Protein AF-G0EDY1-F1 (afdb_monomer_lite)

Foldseek 3Di:
DPPLLVVLLVVLVVLLVVLVVVLVVLVVVLVVLVVVCVVPNDVVSVLVNVLSVVQNVLSVLSNVLSVQLVVCVVPDDLVCSLVSLVVSLVSLVVSLCCCPPNPHPHDPVSNVSSVVSNVSSCVSNPPPPPPPPD

Structure (mmCIF, N/CA/C/O backbone):
data_AF-G0EDY1-F1
#
_entry.id   AF-G0EDY1-F1
#
loop_
_atom_site.group_PDB
_atom_site.id
_atom_site.type_symbol
_atom_site.label_atom_id
_atom_site.label_alt_id
_atom_site.label_comp_id
_atom_site.label_asym_id
_atom_site.label_entity_id
_atom_site.label_seq_id
_atom_site.pdbx_PDB_ins_code
_atom_site.Cartn_x
_atom_site.Cartn_y
_atom_site.Cartn_z
_atom_site.occupancy
_atom_site.B_iso_or_equiv
_atom_site.auth_seq_id
_atom_site.auth_comp_id
_atom_site.auth_asym_id
_atom_site.auth_atom_id
_atom_site.pdbx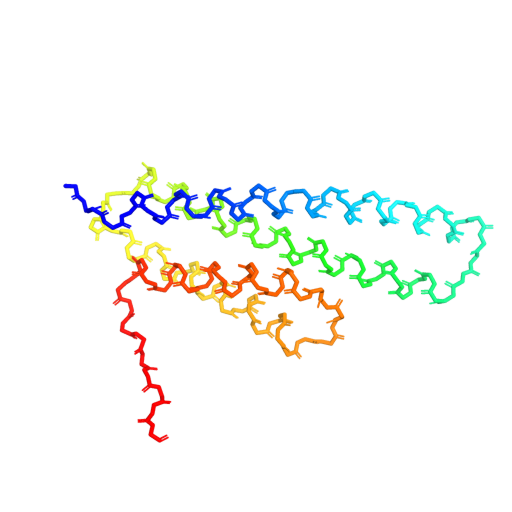_PDB_model_num
ATOM 1 N N . MET A 1 1 ? -11.525 1.874 28.646 1.00 41.81 1 MET A N 1
ATOM 2 C CA . MET A 1 1 ? -10.538 1.713 27.551 1.00 41.81 1 MET A CA 1
ATOM 3 C C . MET A 1 1 ? -10.882 0.455 26.777 1.00 41.81 1 MET A C 1
ATOM 5 O O . MET A 1 1 ? -10.908 -0.612 27.376 1.00 41.81 1 MET A O 1
ATOM 9 N N . ASN A 1 2 ? -11.193 0.573 25.486 1.00 46.31 2 ASN A N 1
ATOM 10 C CA . ASN A 1 2 ? -11.544 -0.575 24.652 1.00 46.31 2 ASN A CA 1
ATOM 11 C C . ASN A 1 2 ? -10.256 -1.358 24.308 1.00 46.31 2 ASN A C 1
ATOM 13 O O . ASN A 1 2 ? -9.414 -0.880 23.547 1.00 46.31 2 ASN A O 1
ATOM 17 N N . LEU A 1 3 ? -10.057 -2.525 24.932 1.00 50.12 3 LEU A N 1
ATOM 18 C CA . LEU A 1 3 ? -8.807 -3.312 24.909 1.00 50.12 3 LEU A CA 1
ATOM 19 C C . LEU A 1 3 ? -8.398 -3.812 23.504 1.00 50.12 3 LEU A C 1
ATOM 21 O O . LEU A 1 3 ? -7.262 -4.239 23.307 1.00 50.12 3 LEU A O 1
ATOM 25 N N . ALA A 1 4 ? -9.288 -3.723 22.512 1.00 60.06 4 ALA A N 1
ATOM 26 C CA . ALA A 1 4 ? -9.059 -4.187 21.143 1.00 60.06 4 ALA A CA 1
ATOM 27 C C . ALA A 1 4 ? -8.290 -3.196 20.237 1.00 60.06 4 ALA A C 1
ATOM 29 O O . ALA A 1 4 ? -7.783 -3.594 19.188 1.00 60.06 4 ALA A O 1
ATOM 30 N N . VAL A 1 5 ? -8.160 -1.921 20.628 1.00 64.31 5 VAL A N 1
ATOM 31 C CA . VAL A 1 5 ? -7.614 -0.860 19.753 1.00 64.31 5 VAL A CA 1
ATOM 32 C C . VAL A 1 5 ? -6.076 -0.806 19.757 1.00 64.31 5 VAL A C 1
ATOM 34 O O . VAL A 1 5 ? -5.457 -0.571 18.721 1.00 64.31 5 VAL A O 1
ATOM 37 N N . TYR A 1 6 ? -5.428 -1.105 20.886 1.00 66.38 6 TYR A N 1
ATOM 38 C CA . TYR A 1 6 ? -3.958 -1.137 20.976 1.00 66.38 6 TYR A CA 1
ATOM 39 C C . TYR A 1 6 ? -3.309 -2.219 20.088 1.00 66.38 6 TYR A C 1
ATOM 41 O O . TYR A 1 6 ? -2.367 -1.905 19.352 1.00 66.38 6 TYR A O 1
ATOM 49 N N . PRO A 1 7 ? -3.813 -3.471 20.071 1.00 80.62 7 PRO A N 1
ATOM 50 C CA . PRO A 1 7 ? -3.301 -4.502 19.169 1.00 80.62 7 PRO A CA 1
ATOM 51 C C . PRO A 1 7 ? -3.467 -4.157 17.683 1.00 80.62 7 PRO A C 1
ATOM 53 O O . PRO A 1 7 ? -2.668 -4.607 16.862 1.00 80.62 7 PRO A O 1
ATOM 56 N N . LEU A 1 8 ? -4.494 -3.377 17.325 1.00 84.69 8 LEU A N 1
ATOM 57 C CA . LEU A 1 8 ? -4.725 -2.922 15.955 1.00 84.69 8 LEU A CA 1
ATOM 58 C C . LEU A 1 8 ? -3.625 -1.958 15.504 1.00 84.69 8 LEU A C 1
ATOM 60 O O . LEU A 1 8 ? -2.998 -2.196 14.473 1.00 84.69 8 LEU A O 1
ATOM 64 N N . ILE A 1 9 ? -3.367 -0.904 16.284 1.00 87.50 9 ILE A N 1
ATOM 65 C CA . ILE A 1 9 ? -2.373 0.117 15.928 1.00 87.50 9 ILE A CA 1
ATOM 66 C C . ILE A 1 9 ? -0.978 -0.485 15.807 1.00 87.50 9 ILE A C 1
ATOM 68 O O . ILE A 1 9 ? -0.315 -0.262 14.800 1.00 87.50 9 ILE A O 1
ATOM 72 N N . SER A 1 10 ? -0.570 -1.330 16.755 1.00 89.50 10 SER A N 1
ATOM 73 C CA . SER A 1 10 ? 0.744 -1.983 16.698 1.00 89.50 10 SER A CA 1
ATOM 74 C C . SER A 1 10 ? 0.931 -2.824 15.423 1.00 89.50 10 SER A C 1
ATOM 76 O O . SER A 1 10 ? 1.993 -2.792 14.795 1.00 89.50 10 SER A O 1
ATOM 78 N N . LYS A 1 11 ? -0.117 -3.533 14.976 1.00 92.75 11 LYS A N 1
ATOM 79 C CA . LYS A 1 11 ? -0.084 -4.291 13.714 1.00 92.75 11 LYS A CA 1
ATOM 80 C C . LYS A 1 11 ? -0.029 -3.376 12.494 1.00 92.75 11 LYS A C 1
ATOM 82 O O . LYS A 1 11 ? 0.745 -3.647 11.579 1.00 92.75 11 LYS A O 1
ATOM 87 N N . LEU A 1 12 ? -0.815 -2.299 12.482 1.00 93.69 12 LEU A N 1
ATOM 88 C CA . LEU A 1 12 ? -0.795 -1.318 11.397 1.00 93.69 12 LEU A CA 1
ATOM 89 C C . LEU A 1 12 ? 0.565 -0.614 11.291 1.00 93.69 12 LEU A C 1
ATOM 91 O O . LEU A 1 12 ? 1.037 -0.405 10.181 1.00 93.69 12 LEU A O 1
ATOM 95 N N . GLU A 1 13 ? 1.237 -0.330 12.406 1.00 94.31 13 GLU A N 1
ATOM 96 C CA . GLU A 1 13 ? 2.602 0.216 12.419 1.00 94.31 13 GLU A CA 1
ATOM 97 C C . GLU A 1 13 ? 3.642 -0.765 11.875 1.00 94.31 13 GLU A C 1
ATOM 99 O O . GLU A 1 13 ? 4.578 -0.361 11.184 1.00 94.31 13 GLU A O 1
ATOM 104 N N . GLY A 1 14 ? 3.493 -2.059 12.173 1.00 95.94 14 GLY A N 1
ATOM 105 C CA . GLY A 1 14 ? 4.321 -3.103 11.567 1.00 95.94 14 GLY A CA 1
ATOM 106 C C . GLY A 1 14 ? 4.206 -3.088 10.044 1.00 95.94 14 GLY A C 1
ATOM 107 O O . GLY A 1 14 ? 5.215 -2.978 9.349 1.00 95.94 14 GLY A O 1
ATOM 108 N N . ILE A 1 15 ? 2.968 -3.097 9.547 1.00 96.94 15 ILE A N 1
ATOM 109 C CA . ILE A 1 15 ? 2.663 -3.032 8.115 1.00 96.94 15 ILE A CA 1
ATOM 110 C C . ILE A 1 15 ? 3.170 -1.719 7.497 1.00 96.94 15 ILE A C 1
ATOM 112 O O . ILE A 1 15 ? 3.741 -1.742 6.410 1.00 96.94 15 ILE A O 1
ATOM 116 N N . GLU A 1 16 ? 2.993 -0.583 8.178 1.00 97.69 16 GLU A N 1
ATOM 117 C CA . GLU A 1 16 ? 3.454 0.734 7.720 1.00 97.69 16 GLU A CA 1
ATOM 118 C C . GLU A 1 16 ? 4.958 0.718 7.443 1.00 97.69 16 GLU A C 1
ATOM 120 O O . GLU A 1 16 ? 5.380 1.053 6.338 1.00 97.69 16 GLU A O 1
ATOM 125 N N . ARG A 1 17 ? 5.764 0.231 8.396 1.00 97.94 17 ARG A N 1
ATOM 126 C CA . ARG A 1 17 ? 7.225 0.148 8.243 1.00 97.94 17 ARG A CA 1
ATOM 127 C C . ARG A 1 17 ? 7.647 -0.739 7.074 1.00 97.94 17 ARG A C 1
ATOM 129 O O . ARG A 1 17 ? 8.618 -0.430 6.382 1.00 97.94 17 ARG A O 1
ATOM 136 N N . GLU A 1 18 ? 6.963 -1.860 6.860 1.00 98.00 18 GLU A N 1
ATOM 137 C CA . GLU A 1 18 ?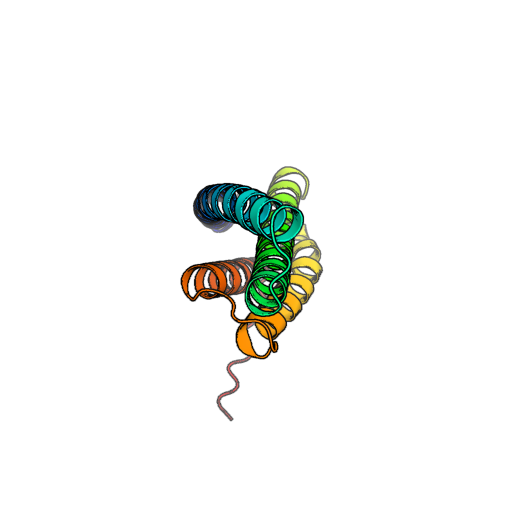 7.261 -2.760 5.741 1.00 98.00 18 GLU A CA 1
ATOM 138 C C . GLU A 1 18 ? 6.883 -2.139 4.393 1.00 98.00 18 GLU A C 1
ATOM 140 O O . GLU A 1 18 ? 7.674 -2.174 3.446 1.00 98.00 18 GLU A O 1
ATOM 145 N N . LEU A 1 19 ? 5.718 -1.495 4.317 1.00 98.12 19 LEU A N 1
ATOM 146 C CA . LEU A 1 19 ? 5.275 -0.780 3.125 1.00 98.12 19 LEU A CA 1
ATOM 147 C C . LEU A 1 19 ? 6.165 0.424 2.804 1.00 98.12 19 LEU A C 1
ATOM 149 O O . LEU A 1 19 ? 6.452 0.649 1.632 1.00 98.12 19 LEU A O 1
ATOM 153 N N . GLU A 1 20 ? 6.661 1.159 3.798 1.00 98.38 20 GLU A N 1
ATOM 154 C CA . GLU A 1 20 ? 7.616 2.253 3.587 1.00 98.38 20 GLU A CA 1
ATOM 155 C C . GLU A 1 20 ? 8.935 1.747 2.995 1.00 98.38 20 GLU A C 1
ATOM 157 O O . GLU A 1 20 ? 9.431 2.315 2.019 1.00 98.38 20 GLU A O 1
ATOM 162 N N . LYS A 1 21 ? 9.472 0.629 3.503 1.00 98.19 21 LYS A N 1
ATOM 163 C CA . LYS A 1 21 ? 10.664 -0.014 2.922 1.00 98.19 21 LYS A CA 1
ATOM 164 C C . LYS A 1 21 ? 10.432 -0.424 1.469 1.00 98.19 21 LYS A C 1
ATOM 166 O O . LYS A 1 21 ? 11.275 -0.160 0.609 1.00 98.19 21 LYS A O 1
ATOM 171 N N . LEU A 1 22 ? 9.285 -1.041 1.179 1.00 97.94 22 LEU A N 1
ATOM 172 C CA . LEU A 1 22 ? 8.912 -1.421 -0.184 1.00 97.94 22 LEU A CA 1
ATOM 173 C C . LEU A 1 22 ? 8.755 -0.190 -1.082 1.00 97.94 22 LEU A C 1
ATOM 175 O O . LEU A 1 22 ? 9.258 -0.192 -2.203 1.00 97.94 22 LEU A O 1
ATOM 179 N N . TYR A 1 23 ? 8.125 0.876 -0.590 1.00 98.19 23 TYR A N 1
ATOM 180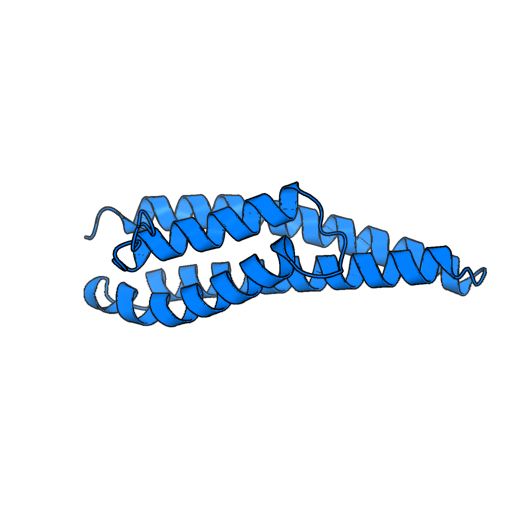 C CA . TYR A 1 23 ? 7.957 2.125 -1.326 1.00 98.19 23 TYR A CA 1
ATOM 181 C C . TYR A 1 23 ? 9.306 2.710 -1.754 1.00 98.19 23 TYR A C 1
ATOM 183 O O . TYR A 1 23 ? 9.504 2.998 -2.933 1.00 98.19 23 TYR A O 1
ATOM 191 N N . GLN A 1 24 ? 10.264 2.809 -0.827 1.00 98.25 24 GLN A N 1
ATOM 192 C CA . GLN A 1 24 ? 11.609 3.319 -1.118 1.00 98.25 24 GLN A CA 1
ATOM 193 C C . GLN A 1 24 ? 12.370 2.437 -2.118 1.00 98.25 24 GLN A C 1
ATOM 195 O O . GLN A 1 24 ? 13.060 2.946 -3.009 1.00 98.25 24 GLN A O 1
ATOM 200 N N . ASN A 1 25 ? 12.207 1.114 -2.020 1.00 97.94 25 ASN A N 1
ATOM 201 C CA . ASN A 1 25 ? 12.792 0.173 -2.972 1.00 97.94 25 ASN A CA 1
ATOM 202 C C . ASN A 1 25 ? 12.228 0.384 -4.390 1.00 97.94 25 ASN A C 1
ATOM 204 O O . ASN A 1 25 ? 12.992 0.568 -5.339 1.00 97.94 25 ASN A O 1
ATOM 208 N N . TYR A 1 26 ? 10.899 0.437 -4.530 1.00 97.75 26 TYR A N 1
ATOM 209 C CA . TYR A 1 26 ? 10.247 0.652 -5.823 1.00 97.75 26 TYR A CA 1
ATOM 210 C C . TYR A 1 26 ? 10.502 2.053 -6.388 1.00 97.75 26 TYR A C 1
ATOM 212 O O . TYR A 1 26 ? 10.659 2.180 -7.599 1.00 97.75 26 TYR A O 1
ATOM 220 N N . GLN A 1 27 ? 10.625 3.088 -5.550 1.00 98.12 27 GLN A N 1
ATOM 221 C CA . GLN A 1 27 ? 11.015 4.426 -6.004 1.00 98.12 27 GLN A CA 1
ATOM 222 C C . GLN A 1 27 ? 12.432 4.431 -6.578 1.00 98.12 27 GLN A C 1
ATOM 224 O O . GLN A 1 27 ? 12.661 4.987 -7.651 1.00 98.12 27 GLN A O 1
ATOM 229 N N . SER A 1 28 ? 13.381 3.791 -5.892 1.00 98.12 28 SER A N 1
ATOM 230 C CA . SER A 1 28 ? 14.759 3.658 -6.382 1.00 98.12 28 SER A CA 1
ATOM 231 C C . SER A 1 28 ? 14.811 2.884 -7.700 1.00 98.12 28 SER A C 1
ATOM 233 O O . SER A 1 28 ? 15.493 3.289 -8.642 1.00 98.12 28 SER A O 1
ATOM 235 N N . ARG A 1 29 ? 14.033 1.799 -7.804 1.00 97.50 29 ARG A N 1
ATOM 236 C CA . ARG A 1 29 ? 13.938 0.998 -9.026 1.00 97.50 29 ARG A CA 1
ATOM 237 C C . ARG A 1 29 ? 13.314 1.779 -10.183 1.00 97.50 29 ARG A C 1
ATOM 239 O O . ARG A 1 29 ? 13.832 1.687 -11.291 1.00 97.50 29 ARG A O 1
ATOM 246 N N . LEU A 1 30 ? 12.262 2.564 -9.935 1.00 97.81 30 LEU A N 1
ATOM 247 C CA . LEU A 1 30 ? 11.639 3.407 -10.959 1.00 97.81 30 LEU A CA 1
ATOM 248 C C . LEU A 1 30 ? 12.652 4.388 -11.548 1.00 97.81 30 LEU A C 1
ATOM 250 O O . LEU A 1 30 ? 12.838 4.400 -12.758 1.00 97.81 30 LEU A O 1
ATOM 254 N N . LYS A 1 31 ? 13.382 5.115 -10.690 1.00 97.50 31 LYS A N 1
ATOM 255 C CA . LYS A 1 31 ? 14.429 6.058 -11.120 1.00 97.50 31 LYS A CA 1
ATOM 256 C C . LYS A 1 31 ? 15.482 5.387 -12.003 1.00 97.50 31 LYS A C 1
ATOM 258 O O . LYS A 1 31 ? 15.900 5.955 -13.007 1.00 97.50 31 LYS A O 1
ATOM 263 N N . MET A 1 32 ? 15.898 4.168 -11.653 1.00 97.38 32 MET A N 1
ATOM 264 C CA . MET A 1 32 ? 16.854 3.404 -12.458 1.00 97.38 32 MET A CA 1
ATOM 265 C C . MET A 1 32 ? 16.279 3.028 -13.833 1.00 97.38 32 MET A C 1
ATOM 267 O O . MET A 1 32 ? 16.982 3.136 -14.836 1.00 97.38 32 MET A O 1
ATOM 271 N N . VAL A 1 33 ? 15.023 2.577 -13.895 1.00 96.88 33 VAL A N 1
ATOM 272 C CA . VAL A 1 33 ? 14.364 2.213 -15.162 1.00 96.88 33 VAL A CA 1
ATOM 273 C C . VAL A 1 33 ? 14.149 3.450 -16.039 1.00 96.88 33 VAL A C 1
ATOM 275 O O . VAL A 1 33 ? 14.449 3.408 -17.228 1.00 96.88 33 VAL A O 1
ATOM 278 N N . GLU A 1 34 ? 13.711 4.566 -15.457 1.00 96.00 34 GLU A N 1
ATOM 279 C CA . GLU A 1 34 ? 13.537 5.848 -16.153 1.00 96.00 34 GLU A CA 1
ATOM 280 C C . GLU A 1 34 ? 14.862 6.415 -16.677 1.00 96.00 34 GLU A C 1
ATOM 282 O O . GLU A 1 34 ? 14.901 6.951 -17.784 1.00 96.00 34 GLU A O 1
ATOM 287 N N . SER A 1 35 ? 15.961 6.263 -15.927 1.00 96.94 35 SER A N 1
ATOM 288 C CA . SER A 1 35 ? 17.303 6.615 -16.412 1.00 96.94 35 SER A CA 1
ATOM 289 C C . SER A 1 35 ? 17.667 5.795 -17.648 1.00 96.94 35 SER A C 1
ATOM 291 O O . SER A 1 35 ? 18.016 6.362 -18.676 1.00 96.94 35 SER A O 1
ATOM 293 N N . LYS A 1 36 ? 17.499 4.466 -17.592 1.00 96.44 36 LYS A N 1
ATOM 294 C CA . LYS A 1 36 ? 17.796 3.580 -18.729 1.00 96.44 36 LYS A CA 1
ATOM 295 C C . LYS A 1 36 ? 16.942 3.898 -19.958 1.00 96.44 36 LYS A C 1
ATOM 297 O O . LYS A 1 36 ? 17.456 3.855 -21.067 1.00 96.44 36 LYS A O 1
ATOM 302 N N . LEU A 1 37 ? 15.664 4.228 -19.763 1.00 96.19 37 LEU A N 1
ATOM 303 C CA . LEU A 1 37 ? 14.759 4.647 -20.840 1.00 96.19 37 LEU A CA 1
ATOM 304 C C . LEU A 1 37 ? 15.199 5.947 -21.514 1.00 96.19 37 LEU A C 1
ATOM 306 O O . LEU A 1 37 ? 15.036 6.084 -22.723 1.00 96.19 37 LEU A O 1
ATOM 310 N N . ARG A 1 38 ? 15.733 6.893 -20.734 1.00 94.75 38 ARG A N 1
ATOM 311 C CA . ARG A 1 38 ? 16.267 8.158 -21.247 1.00 94.75 38 ARG A CA 1
ATOM 312 C C . ARG A 1 38 ? 17.513 7.935 -22.097 1.00 94.75 38 ARG A C 1
ATOM 314 O O . ARG A 1 38 ? 17.653 8.583 -23.129 1.00 94.75 38 ARG A O 1
ATOM 321 N N . ASP A 1 39 ? 18.381 7.026 -21.664 1.00 94.38 39 ASP A N 1
ATOM 322 C CA . ASP A 1 39 ? 19.630 6.713 -22.360 1.00 94.38 39 ASP A CA 1
ATOM 323 C C . ASP A 1 39 ? 19.380 5.877 -23.625 1.00 94.38 39 ASP A C 1
ATOM 325 O O . ASP A 1 39 ? 20.063 6.048 -24.634 1.00 94.38 39 ASP A O 1
ATOM 329 N N . ASN A 1 40 ? 18.398 4.969 -23.585 1.00 93.50 40 ASN A N 1
ATOM 330 C CA . ASN A 1 40 ? 18.021 4.128 -24.715 1.00 93.50 40 ASN A CA 1
ATOM 331 C C . ASN A 1 40 ? 16.558 3.667 -24.608 1.00 93.50 40 ASN A C 1
ATOM 333 O O . ASN A 1 40 ? 16.213 2.830 -23.763 1.00 93.50 40 ASN A O 1
ATOM 337 N N . TYR A 1 41 ? 15.697 4.178 -25.492 1.00 94.44 41 TYR A N 1
ATOM 338 C CA . TYR A 1 41 ? 14.279 3.827 -25.486 1.00 94.44 41 TYR A CA 1
ATOM 339 C C . TYR A 1 41 ? 14.071 2.321 -25.690 1.00 94.44 41 TYR A C 1
ATOM 341 O O . TYR A 1 41 ? 14.596 1.710 -26.622 1.00 94.44 41 TYR A O 1
ATOM 349 N N . ASN A 1 42 ? 13.254 1.722 -24.821 1.00 95.50 42 ASN A N 1
ATOM 350 C CA . ASN A 1 42 ? 12.911 0.309 -24.880 1.00 95.50 42 ASN A CA 1
ATOM 351 C C . ASN A 1 42 ? 11.465 0.090 -24.391 1.00 95.50 42 ASN A C 1
ATOM 353 O O . ASN A 1 42 ? 11.175 0.349 -23.218 1.00 95.50 42 ASN A O 1
ATOM 357 N N . PRO A 1 43 ? 10.563 -0.461 -25.226 1.00 94.81 43 PRO A N 1
ATOM 358 C CA . PRO A 1 43 ? 9.154 -0.641 -24.866 1.00 94.81 43 PRO A CA 1
ATOM 359 C C . PRO A 1 43 ? 8.936 -1.625 -23.703 1.00 94.81 43 PRO A C 1
ATOM 361 O O . PRO A 1 43 ? 7.913 -1.570 -23.021 1.00 94.81 43 PRO A O 1
ATOM 364 N N . MET A 1 44 ? 9.879 -2.535 -23.432 1.00 94.69 44 MET A N 1
ATOM 365 C CA . MET A 1 44 ? 9.812 -3.402 -22.250 1.00 94.69 44 MET A CA 1
ATOM 366 C C . MET A 1 44 ? 10.113 -2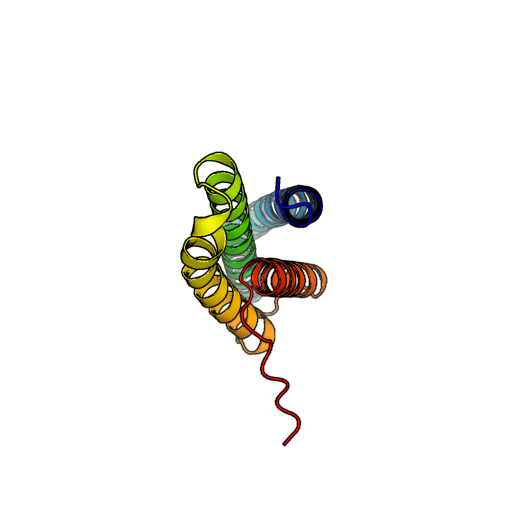.635 -20.961 1.00 94.69 44 MET A C 1
ATOM 368 O O . MET A 1 44 ? 9.427 -2.848 -19.962 1.00 94.69 44 MET A O 1
ATOM 372 N N . LEU A 1 45 ? 11.090 -1.724 -20.989 1.00 95.19 45 LEU A N 1
ATOM 373 C CA . LEU A 1 45 ? 11.402 -0.867 -19.843 1.00 95.19 45 LEU A CA 1
ATOM 374 C C . LEU A 1 45 ? 10.267 0.129 -19.572 1.00 95.19 45 LEU A C 1
ATOM 376 O O . LEU A 1 45 ? 9.961 0.400 -18.416 1.00 95.19 45 LEU A O 1
ATOM 380 N N . GLU A 1 46 ? 9.585 0.613 -20.613 1.00 95.94 46 GLU A N 1
ATOM 381 C CA . GLU A 1 46 ? 8.404 1.474 -20.473 1.00 95.94 46 GLU A CA 1
ATOM 382 C C . GLU A 1 46 ? 7.262 0.743 -19.749 1.00 95.94 46 GLU A C 1
ATOM 384 O O . GLU A 1 46 ? 6.679 1.258 -18.790 1.00 95.94 46 GLU A O 1
ATOM 389 N N . ARG A 1 47 ? 6.994 -0.514 -20.134 1.00 94.75 47 ARG A N 1
ATOM 390 C CA . ARG A 1 47 ? 6.030 -1.376 -19.430 1.00 94.75 47 ARG A CA 1
ATOM 391 C C . ARG A 1 47 ? 6.447 -1.648 -17.986 1.00 94.75 47 ARG A C 1
ATOM 393 O O . ARG A 1 47 ? 5.591 -1.666 -17.101 1.00 94.75 47 ARG A O 1
ATOM 400 N N . GLU A 1 48 ? 7.738 -1.858 -17.730 1.00 94.31 48 GLU A N 1
ATOM 401 C CA . GLU A 1 48 ? 8.251 -2.039 -16.369 1.00 94.31 48 GLU A CA 1
ATOM 402 C C . GLU A 1 48 ? 8.046 -0.777 -15.519 1.00 94.31 48 GLU A C 1
ATOM 404 O O . GLU A 1 48 ? 7.512 -0.882 -14.413 1.00 94.31 48 GLU A O 1
ATOM 409 N N . ALA A 1 49 ? 8.387 0.405 -16.038 1.00 96.00 49 ALA A N 1
ATOM 410 C CA . ALA A 1 49 ? 8.174 1.683 -15.362 1.00 96.00 49 ALA A CA 1
ATOM 411 C C . ALA A 1 49 ? 6.688 1.909 -15.040 1.00 96.00 49 ALA A C 1
ATOM 413 O O . ALA A 1 49 ? 6.342 2.249 -13.908 1.00 96.00 49 ALA A O 1
ATOM 414 N N . SER A 1 50 ? 5.797 1.624 -15.995 1.00 95.44 50 SER A N 1
ATOM 415 C CA . SER A 1 50 ? 4.344 1.693 -15.797 1.00 95.44 50 SER A CA 1
ATOM 416 C C . SER A 1 50 ? 3.858 0.748 -14.684 1.00 95.44 50 SER A C 1
ATOM 418 O O . SER A 1 50 ? 3.095 1.149 -13.795 1.00 95.44 50 SER A O 1
ATOM 420 N N . ASN A 1 51 ? 4.355 -0.495 -14.655 1.00 95.12 51 ASN A N 1
ATOM 421 C CA . ASN A 1 51 ? 4.011 -1.447 -13.599 1.00 95.12 51 ASN A CA 1
ATOM 422 C C . ASN A 1 51 ? 4.545 -0.998 -12.227 1.00 95.12 51 ASN A C 1
ATOM 424 O O . ASN A 1 51 ? 3.819 -1.067 -11.236 1.00 95.12 51 ASN A O 1
ATOM 428 N N . ILE A 1 52 ? 5.782 -0.492 -12.159 1.00 96.38 52 ILE A N 1
ATOM 429 C CA . ILE A 1 52 ? 6.369 0.044 -10.921 1.00 96.38 52 ILE A CA 1
ATOM 430 C C . ILE A 1 52 ? 5.583 1.264 -10.423 1.00 96.38 52 ILE A C 1
ATOM 432 O O . ILE A 1 52 ? 5.279 1.344 -9.235 1.00 96.38 52 ILE A O 1
ATOM 436 N N . SER A 1 53 ? 5.199 2.181 -11.312 1.00 96.44 53 SER A N 1
ATOM 437 C CA . SER A 1 53 ? 4.365 3.340 -10.971 1.00 96.44 53 SER A CA 1
ATOM 438 C C . SER A 1 53 ? 3.012 2.912 -10.385 1.00 96.44 53 SER A C 1
ATOM 440 O O . SER A 1 53 ? 2.554 3.439 -9.364 1.00 96.44 53 SER A O 1
ATOM 442 N N . THR A 1 54 ? 2.412 1.858 -10.946 1.00 95.81 54 THR A N 1
ATOM 443 C CA . THR A 1 54 ? 1.176 1.281 -10.403 1.00 95.81 54 THR A CA 1
ATOM 444 C C . THR A 1 54 ? 1.391 0.679 -9.012 1.00 95.81 54 THR A C 1
ATOM 446 O O . THR A 1 54 ? 0.577 0.898 -8.113 1.00 95.81 54 THR A O 1
ATOM 449 N N . ILE A 1 55 ? 2.502 -0.033 -8.801 1.00 96.69 55 ILE A N 1
ATOM 450 C CA . ILE A 1 55 ? 2.883 -0.574 -7.490 1.00 96.69 55 ILE A CA 1
ATOM 451 C C . ILE A 1 55 ? 3.056 0.550 -6.458 1.00 96.69 55 ILE A C 1
ATOM 453 O O . ILE A 1 55 ? 2.500 0.465 -5.364 1.00 96.69 55 ILE A O 1
ATOM 457 N N . LEU A 1 56 ? 3.776 1.619 -6.804 1.00 97.88 56 LEU A N 1
ATOM 458 C CA . LEU A 1 56 ? 3.973 2.777 -5.928 1.00 97.88 56 LEU A CA 1
ATOM 459 C C . LEU A 1 56 ? 2.649 3.444 -5.559 1.00 97.88 56 LEU A C 1
ATOM 461 O O . LEU A 1 56 ? 2.440 3.783 -4.395 1.00 97.88 56 LEU A O 1
ATOM 465 N N . THR A 1 57 ? 1.733 3.562 -6.521 1.00 97.25 57 THR A N 1
ATOM 466 C CA . THR A 1 57 ? 0.376 4.067 -6.277 1.00 97.25 57 THR A CA 1
ATOM 467 C C . THR A 1 57 ? -0.358 3.206 -5.248 1.00 97.25 57 THR A C 1
ATOM 469 O O . THR A 1 57 ? -0.928 3.739 -4.299 1.00 97.25 57 THR A O 1
ATOM 472 N N . VAL A 1 58 ? -0.310 1.877 -5.390 1.00 97.19 58 VAL A N 1
ATOM 473 C CA . VAL A 1 58 ? -0.939 0.941 -4.441 1.00 97.19 58 VAL A CA 1
ATOM 474 C C . VAL A 1 58 ? -0.342 1.083 -3.040 1.00 97.19 58 VAL A C 1
ATOM 476 O O . VAL A 1 58 ? -1.091 1.188 -2.069 1.00 97.19 58 VAL A O 1
ATOM 479 N N . ILE A 1 59 ? 0.989 1.123 -2.922 1.00 97.88 59 ILE A N 1
ATOM 480 C CA . ILE A 1 59 ? 1.659 1.277 -1.624 1.00 97.88 59 ILE A CA 1
ATOM 481 C C . ILE A 1 59 ? 1.293 2.624 -0.984 1.00 97.88 59 ILE A C 1
ATOM 483 O O . ILE A 1 59 ? 0.973 2.673 0.200 1.00 97.88 59 ILE A O 1
ATOM 487 N N . SER A 1 60 ? 1.287 3.711 -1.760 1.00 98.25 60 SER A N 1
ATOM 488 C CA . SER A 1 60 ? 0.916 5.046 -1.277 1.00 98.25 60 SER A CA 1
ATOM 489 C C . SER A 1 60 ? -0.522 5.087 -0.747 1.00 98.25 60 SER A C 1
ATOM 491 O O . SER A 1 60 ? -0.771 5.609 0.342 1.00 98.25 60 SER A O 1
ATOM 493 N N . GLN A 1 61 ? -1.463 4.461 -1.463 1.00 97.94 61 GLN A N 1
ATOM 494 C CA . GLN A 1 61 ? -2.853 4.332 -1.021 1.00 97.94 61 GLN A CA 1
ATOM 495 C C . GLN A 1 61 ? -2.959 3.529 0.285 1.00 97.94 61 GLN A C 1
ATOM 497 O O . GLN A 1 61 ? -3.624 3.972 1.221 1.00 97.94 61 GLN A O 1
ATOM 502 N N . ALA A 1 62 ? -2.253 2.399 0.389 1.00 97.69 62 ALA A N 1
ATOM 503 C CA . ALA A 1 62 ? -2.218 1.588 1.606 1.00 97.69 62 ALA A CA 1
ATOM 504 C C . ALA A 1 62 ? -1.655 2.367 2.812 1.00 97.69 62 ALA A C 1
ATOM 506 O O . ALA A 1 62 ? -2.258 2.364 3.885 1.00 97.69 62 ALA A O 1
ATOM 507 N N . LEU A 1 63 ? -0.549 3.097 2.628 1.00 98.25 63 LEU A N 1
ATOM 508 C CA . LEU A 1 63 ? 0.042 3.952 3.664 1.00 98.25 63 LEU A CA 1
ATOM 509 C C . LEU A 1 63 ? -0.913 5.072 4.101 1.00 98.25 63 LEU A C 1
ATOM 511 O O . LEU A 1 63 ? -1.040 5.346 5.292 1.00 98.25 63 LEU A O 1
ATOM 515 N N . SER A 1 64 ? -1.623 5.698 3.159 1.00 97.56 64 SER A N 1
ATOM 516 C CA . SER A 1 64 ? -2.629 6.728 3.461 1.00 97.56 64 SER A CA 1
ATOM 517 C C . SER A 1 64 ? -3.776 6.189 4.325 1.00 97.56 64 SER A C 1
ATOM 519 O O . SER A 1 64 ? -4.210 6.852 5.270 1.00 97.56 64 SER A O 1
ATOM 521 N N . ILE A 1 65 ? -4.254 4.974 4.036 1.00 96.25 65 ILE A N 1
ATOM 522 C CA . ILE A 1 65 ? -5.278 4.300 4.847 1.00 96.25 65 ILE A CA 1
ATOM 523 C C . ILE A 1 65 ? -4.758 4.061 6.271 1.00 96.25 65 ILE A C 1
ATOM 525 O O . ILE A 1 65 ? -5.446 4.404 7.231 1.00 96.25 65 ILE A O 1
ATOM 529 N N . ILE A 1 66 ? -3.534 3.540 6.420 1.00 95.75 66 ILE A N 1
ATOM 530 C CA . ILE A 1 66 ? -2.934 3.281 7.739 1.00 95.75 66 ILE A CA 1
ATOM 531 C C . ILE A 1 66 ? -2.804 4.567 8.556 1.00 95.75 66 ILE A C 1
ATOM 533 O O . ILE A 1 66 ? -3.229 4.614 9.710 1.00 95.75 66 ILE A O 1
ATOM 537 N N . ARG A 1 67 ? -2.251 5.628 7.966 1.00 95.56 67 ARG A N 1
ATOM 538 C CA . ARG A 1 67 ? -2.022 6.899 8.667 1.00 95.56 67 ARG A CA 1
ATOM 539 C C . ARG A 1 67 ? -3.326 7.530 9.140 1.00 95.56 67 ARG A C 1
ATOM 541 O O . ARG A 1 67 ? -3.397 7.997 10.275 1.00 95.56 67 ARG A O 1
ATOM 548 N N . ARG A 1 68 ? -4.379 7.474 8.317 1.00 94.25 68 ARG A N 1
ATOM 549 C CA . ARG A 1 68 ? -5.716 7.925 8.726 1.00 94.25 68 ARG A CA 1
ATOM 550 C C . ARG A 1 68 ? -6.316 7.044 9.816 1.00 94.25 68 ARG A C 1
ATOM 552 O O . ARG A 1 68 ? -6.864 7.586 10.765 1.00 94.25 68 ARG A O 1
ATOM 559 N N . ALA A 1 69 ? -6.155 5.722 9.744 1.00 91.38 69 ALA A N 1
ATOM 560 C CA . ALA A 1 69 ? -6.614 4.826 10.806 1.00 91.38 69 ALA A CA 1
ATOM 561 C C . ALA A 1 69 ? -5.948 5.147 12.155 1.00 91.38 69 ALA A C 1
ATOM 563 O O . ALA A 1 69 ? -6.625 5.200 13.179 1.00 91.38 69 ALA A O 1
ATOM 564 N N . LYS A 1 70 ? -4.637 5.421 12.149 1.00 90.69 70 LYS A N 1
ATOM 565 C CA . LYS A 1 70 ? -3.883 5.837 13.342 1.00 90.69 70 LYS A CA 1
ATOM 566 C C . LYS A 1 70 ? -4.368 7.182 13.889 1.00 90.69 70 LYS A C 1
ATOM 568 O O . LYS A 1 70 ? -4.598 7.281 15.089 1.00 90.69 70 LYS A O 1
ATOM 573 N N . SER A 1 71 ? -4.566 8.184 13.026 1.00 90.88 71 SER A N 1
ATOM 574 C CA . SER A 1 71 ? -5.123 9.486 13.435 1.00 90.88 71 SER A CA 1
ATOM 575 C C . SER A 1 71 ? -6.524 9.334 14.023 1.00 90.88 71 SER A C 1
ATOM 577 O O . SER A 1 71 ? -6.785 9.862 15.093 1.00 90.88 71 SER A O 1
ATOM 579 N N . TYR A 1 72 ? -7.402 8.522 13.429 1.00 89.44 72 TYR A N 1
ATOM 580 C CA . TYR A 1 72 ? -8.733 8.292 13.997 1.00 89.44 72 TYR A CA 1
ATOM 581 C C . TYR A 1 72 ? -8.672 7.714 15.405 1.00 89.44 72 TYR A C 1
ATOM 583 O O . TYR A 1 72 ? -9.388 8.197 16.273 1.00 89.44 72 TYR A O 1
ATOM 591 N N . VAL A 1 73 ? -7.787 6.749 15.658 1.00 86.12 73 VAL A N 1
ATOM 592 C CA . VAL A 1 73 ? -7.586 6.205 17.009 1.00 86.12 73 VAL A CA 1
ATOM 593 C C . VAL A 1 73 ? -7.054 7.245 17.996 1.00 86.12 73 VAL A C 1
ATOM 595 O O . VAL A 1 73 ? -7.427 7.197 19.164 1.00 86.12 73 VAL A O 1
ATOM 598 N N . ALA A 1 74 ? -6.201 8.167 17.550 1.00 84.44 74 ALA A N 1
ATOM 599 C CA . ALA A 1 74 ? -5.666 9.226 18.404 1.00 84.44 74 ALA A CA 1
ATOM 600 C C . ALA A 1 74 ? -6.702 10.326 18.705 1.00 84.44 74 ALA A C 1
ATOM 602 O O . ALA A 1 74 ? -6.772 10.809 19.832 1.00 84.44 74 ALA A O 1
ATOM 603 N N . ASP A 1 75 ? -7.511 10.692 17.709 1.00 85.38 75 ASP A N 1
ATOM 604 C CA . ASP A 1 75 ? -8.323 11.913 17.721 1.00 85.38 75 ASP A CA 1
ATOM 605 C C . ASP A 1 75 ? -9.809 11.662 18.030 1.00 85.38 75 ASP A C 1
ATOM 607 O O . ASP A 1 75 ? -10.574 12.605 18.237 1.00 85.38 75 ASP A O 1
ATOM 611 N N . THR A 1 76 ? -10.259 10.403 18.019 1.00 80.69 76 THR A N 1
ATOM 612 C CA . THR A 1 76 ? -11.683 10.050 18.126 1.00 80.69 76 THR A CA 1
ATOM 613 C C . THR A 1 76 ? -11.961 9.231 19.390 1.00 80.69 76 THR A C 1
ATOM 615 O O . THR A 1 76 ? -11.260 8.249 19.644 1.00 80.69 76 THR A O 1
ATOM 618 N N . PRO A 1 77 ? -13.019 9.563 20.158 1.00 81.25 77 PRO A N 1
ATOM 619 C CA . PRO A 1 77 ? -13.475 8.728 21.265 1.00 81.25 77 PRO A CA 1
ATOM 620 C C . PRO A 1 77 ? -13.739 7.279 20.817 1.00 81.25 77 PRO A C 1
ATOM 622 O O . PRO A 1 77 ? -14.282 7.081 19.722 1.00 81.25 77 PRO A O 1
ATOM 625 N N . PRO A 1 78 ? -13.400 6.258 21.631 1.00 76.25 78 PRO A N 1
ATOM 626 C CA . PRO A 1 78 ? -13.544 4.849 21.259 1.00 76.25 78 PRO A CA 1
ATOM 627 C C . PRO A 1 78 ? -14.931 4.465 20.732 1.00 76.25 78 PRO A C 1
ATOM 629 O O . PRO A 1 78 ? -15.047 3.630 19.837 1.00 76.25 78 PRO A O 1
ATOM 632 N N . GLU A 1 79 ? -15.974 5.099 21.257 1.00 78.06 79 GLU A N 1
ATOM 633 C CA . GLU A 1 79 ? -17.377 4.870 20.924 1.00 78.06 79 GLU A CA 1
ATOM 634 C C . GLU A 1 79 ? -17.712 5.288 19.485 1.00 78.06 79 GLU A C 1
ATOM 636 O O . GLU A 1 79 ? -18.654 4.765 18.899 1.00 78.06 79 GLU A O 1
ATOM 641 N N . LEU A 1 80 ? -16.931 6.191 18.885 1.00 80.69 80 LEU A N 1
ATOM 642 C CA . LEU A 1 80 ? -17.156 6.733 17.540 1.00 80.69 80 LEU A CA 1
ATOM 643 C C . LEU A 1 80 ? -16.177 6.180 16.491 1.00 80.69 80 LEU A C 1
ATOM 645 O O . LEU A 1 80 ? -16.320 6.474 15.301 1.00 80.69 80 LEU A O 1
ATOM 649 N N . LEU A 1 81 ? -15.199 5.361 16.898 1.00 79.12 81 LEU A N 1
ATOM 650 C CA . LEU A 1 81 ? -14.187 4.803 15.992 1.00 79.12 81 LEU A CA 1
ATOM 651 C C . LEU A 1 81 ? -14.794 3.941 14.883 1.00 79.12 81 LEU A C 1
ATOM 653 O O . LEU A 1 81 ? -14.364 4.032 13.734 1.00 79.12 81 LEU A O 1
ATOM 657 N N . HIS A 1 82 ? -15.824 3.157 15.201 1.00 78.19 82 HIS A N 1
ATOM 658 C CA . HIS A 1 82 ? -16.503 2.296 14.232 1.00 78.19 82 HIS A CA 1
ATOM 659 C C . HIS A 1 82 ? -17.082 3.096 13.048 1.00 78.19 82 HIS A C 1
ATOM 661 O O . HIS A 1 82 ? -16.949 2.687 11.894 1.00 78.19 82 HIS A O 1
ATOM 667 N N . LEU A 1 83 ? -17.632 4.293 13.305 1.00 78.50 83 LEU A N 1
ATOM 668 C CA . LEU A 1 83 ? -18.150 5.184 12.261 1.00 78.50 83 LEU A CA 1
ATOM 669 C C . LEU A 1 83 ? -17.031 5.685 11.350 1.00 78.50 83 LEU A C 1
ATOM 671 O O . LEU A 1 83 ? -17.195 5.721 10.132 1.00 78.50 83 LEU A O 1
ATOM 675 N N . LYS A 1 84 ? -15.877 6.041 11.920 1.00 84.12 84 LYS A N 1
ATOM 676 C CA . LYS A 1 84 ? -14.718 6.528 11.160 1.00 84.12 84 LYS A CA 1
ATOM 677 C C . LYS A 1 84 ? -14.054 5.422 10.340 1.00 84.12 84 LYS A C 1
ATOM 679 O O . LYS A 1 84 ? -13.602 5.672 9.222 1.00 84.12 84 LYS A O 1
ATOM 684 N N . PHE A 1 85 ? -14.024 4.194 10.856 1.00 85.69 85 PHE A N 1
ATOM 685 C CA . PHE A 1 85 ? -13.462 3.056 10.132 1.00 85.69 85 PHE A CA 1
ATOM 686 C C . PHE A 1 85 ? -14.309 2.606 8.948 1.00 85.69 85 PHE A C 1
ATOM 688 O O . PHE A 1 85 ? -13.733 2.088 7.995 1.00 85.69 85 PHE A O 1
ATOM 695 N N . SER A 1 86 ? -15.621 2.860 8.943 1.00 84.44 86 SER A N 1
ATOM 696 C CA . SER A 1 86 ? -16.491 2.498 7.816 1.00 84.44 86 SER A CA 1
ATOM 697 C C . SER A 1 86 ? -15.964 3.018 6.468 1.00 84.44 86 SER A C 1
ATOM 699 O O . SER A 1 86 ? -15.794 2.239 5.535 1.00 84.44 86 SER A O 1
ATOM 701 N N . THR A 1 87 ? -15.577 4.296 6.399 1.00 86.81 87 THR A N 1
ATOM 702 C CA . THR A 1 87 ? -15.007 4.909 5.190 1.00 86.81 87 THR A CA 1
ATOM 703 C C . THR A 1 87 ? -13.661 4.291 4.811 1.00 86.81 87 THR A C 1
ATOM 705 O O . THR A 1 87 ? -13.406 4.027 3.638 1.00 86.81 87 THR A O 1
ATOM 708 N N . LEU A 1 88 ? -12.799 4.004 5.792 1.00 91.00 88 LEU A N 1
ATOM 709 C CA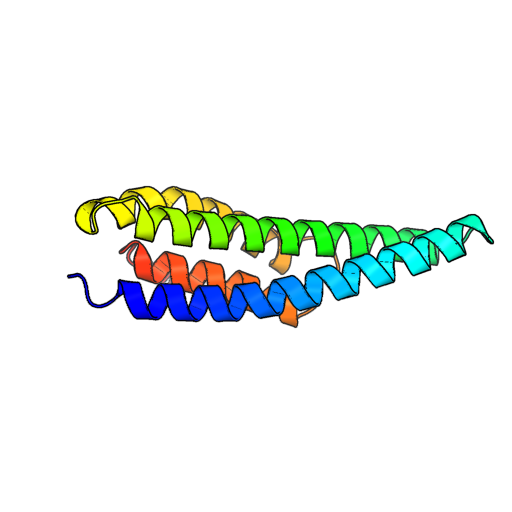 . LEU A 1 88 ? -11.500 3.379 5.524 1.00 91.00 88 LEU A CA 1
ATOM 710 C C . LEU A 1 88 ? -11.629 1.930 5.055 1.00 91.00 88 LEU A C 1
ATOM 712 O O . LEU A 1 88 ? -10.801 1.484 4.265 1.00 91.00 88 LEU A O 1
ATOM 716 N N . ILE A 1 89 ? -12.649 1.202 5.511 1.00 91.19 89 ILE A N 1
ATOM 717 C CA . ILE A 1 89 ? -12.939 -0.153 5.037 1.00 91.19 89 ILE A CA 1
ATOM 718 C C . ILE A 1 89 ? -13.338 -0.120 3.572 1.00 91.19 89 ILE A C 1
ATOM 720 O O . ILE A 1 89 ? -12.797 -0.904 2.801 1.00 91.19 89 ILE A O 1
ATOM 724 N N . ASP A 1 90 ? -14.224 0.793 3.180 1.00 91.69 90 ASP A N 1
ATOM 725 C CA . ASP A 1 90 ? -14.675 0.892 1.791 1.00 91.69 90 ASP A CA 1
ATOM 726 C C . ASP A 1 90 ? -13.507 1.265 0.856 1.00 91.69 90 ASP A C 1
ATOM 728 O O . ASP A 1 90 ? -13.392 0.772 -0.268 1.00 91.69 90 ASP A O 1
ATOM 732 N N . GLU A 1 91 ? -12.582 2.109 1.321 1.00 93.94 91 GLU A N 1
ATOM 733 C CA . GLU A 1 91 ? -11.345 2.4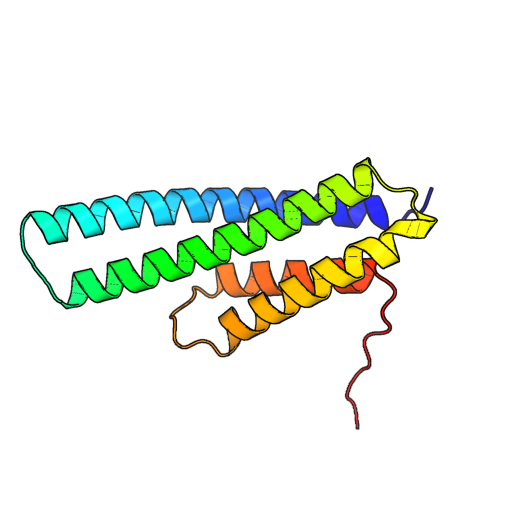09 0.595 1.00 93.94 91 GLU A CA 1
ATOM 734 C C . GLU A 1 91 ? -10.376 1.217 0.546 1.00 93.94 91 GLU A C 1
ATOM 736 O O . GLU A 1 91 ? -9.793 0.934 -0.505 1.00 93.94 91 GLU A O 1
ATOM 741 N N . ALA A 1 92 ? -10.215 0.496 1.657 1.00 93.56 92 ALA A N 1
ATOM 742 C CA . ALA A 1 92 ? -9.383 -0.702 1.726 1.00 93.56 92 ALA A CA 1
ATOM 743 C C . ALA A 1 92 ? -9.946 -1.842 0.866 1.00 93.56 92 ALA A C 1
ATOM 745 O O . ALA A 1 92 ? -9.174 -2.584 0.264 1.00 93.56 92 ALA A O 1
ATOM 746 N N . GLU A 1 93 ? -11.268 -1.956 0.757 1.00 93.88 93 GLU A N 1
ATOM 747 C CA . GLU A 1 93 ? -11.969 -2.889 -0.123 1.00 93.88 93 GLU A CA 1
ATOM 748 C C . GLU A 1 93 ? -11.697 -2.575 -1.595 1.00 93.88 93 GLU A C 1
ATOM 750 O O . GLU A 1 93 ? -11.243 -3.444 -2.337 1.00 93.88 93 GLU A O 1
ATOM 755 N N . LYS A 1 94 ? -11.846 -1.312 -2.007 1.00 94.62 94 LYS A N 1
ATOM 756 C CA . LYS A 1 94 ? -11.501 -0.892 -3.375 1.00 94.62 94 LYS A CA 1
ATOM 757 C C . LYS A 1 94 ? -10.035 -1.168 -3.700 1.00 94.62 94 LYS A C 1
ATOM 759 O O . LYS A 1 94 ? -9.709 -1.608 -4.805 1.00 94.62 94 LYS A O 1
ATOM 764 N N . LEU A 1 95 ? -9.135 -0.923 -2.745 1.00 95.56 95 LEU A N 1
ATOM 765 C CA . LEU A 1 95 ? -7.715 -1.218 -2.918 1.00 95.56 95 LEU A CA 1
ATOM 766 C C . LEU A 1 95 ? -7.454 -2.729 -2.998 1.00 95.56 95 LEU A C 1
ATOM 768 O O . LEU A 1 95 ? -6.681 -3.156 -3.855 1.00 95.56 95 LEU A O 1
ATOM 772 N N . ARG A 1 96 ? -8.117 -3.537 -2.161 1.00 95.25 96 ARG A N 1
ATOM 773 C CA . ARG A 1 96 ? -8.084 -5.007 -2.207 1.00 95.25 96 ARG A CA 1
ATOM 774 C C . ARG A 1 96 ? -8.503 -5.510 -3.584 1.00 95.25 96 ARG A C 1
ATOM 776 O O . ARG A 1 96 ? -7.762 -6.270 -4.204 1.00 95.25 96 ARG A O 1
ATOM 783 N N . ASP A 1 97 ? -9.643 -5.060 -4.086 1.00 93.69 97 ASP A N 1
ATOM 784 C CA . ASP A 1 97 ? -10.172 -5.519 -5.370 1.00 93.69 97 ASP A CA 1
ATOM 785 C C . ASP A 1 97 ? -9.244 -5.120 -6.520 1.00 93.69 97 ASP A C 1
ATOM 787 O O . ASP A 1 97 ? -8.950 -5.932 -7.398 1.00 93.69 97 ASP A O 1
ATOM 791 N N . LYS A 1 98 ? -8.663 -3.916 -6.454 1.00 92.25 98 LYS A N 1
ATOM 792 C CA . LYS A 1 98 ? -7.637 -3.466 -7.401 1.00 92.25 98 LYS A CA 1
ATOM 793 C C . LYS A 1 98 ? -6.394 -4.360 -7.397 1.00 92.25 98 LYS A C 1
ATOM 795 O O . LYS A 1 98 ? -5.842 -4.614 -8.464 1.00 92.25 98 LYS A O 1
ATOM 800 N N . VAL A 1 99 ? -5.924 -4.839 -6.241 1.00 93.50 99 VAL A N 1
ATOM 801 C CA . VAL A 1 99 ? -4.724 -5.700 -6.183 1.00 93.50 99 VAL A CA 1
ATOM 802 C C . VAL A 1 99 ? -5.007 -7.177 -6.476 1.00 93.50 99 VAL A C 1
ATOM 804 O O . VAL A 1 99 ? -4.087 -7.904 -6.867 1.00 93.50 99 VAL A O 1
ATOM 807 N N . LEU A 1 100 ? -6.248 -7.635 -6.291 1.00 89.81 100 LEU A N 1
ATOM 808 C CA . LEU A 1 100 ? -6.666 -9.008 -6.586 1.00 89.81 100 LEU A CA 1
ATOM 809 C C . LEU A 1 100 ? -7.049 -9.194 -8.055 1.00 89.81 100 LEU A C 1
ATOM 811 O O . LEU A 1 100 ? -6.578 -10.144 -8.678 1.00 89.81 100 LEU A O 1
ATOM 815 N N . TYR A 1 101 ? -7.849 -8.277 -8.595 1.00 88.69 101 TYR A N 1
ATOM 816 C CA . TYR A 1 101 ? -8.491 -8.414 -9.905 1.00 88.69 101 TYR A CA 1
ATOM 817 C C . TYR A 1 101 ? -8.002 -7.392 -10.939 1.00 88.69 101 TYR A C 1
ATOM 819 O O . TYR A 1 101 ? -8.393 -7.454 -12.102 1.00 88.69 101 TYR A O 1
ATOM 827 N N . GLY A 1 102 ? -7.150 -6.441 -10.543 1.00 82.12 102 GLY A N 1
ATOM 828 C CA . GLY A 1 102 ? -6.574 -5.468 -11.465 1.00 82.12 102 GLY A CA 1
ATOM 829 C C . GLY A 1 102 ? -5.607 -6.092 -12.476 1.00 82.12 102 GLY A C 1
ATOM 830 O O . GLY A 1 102 ? -5.004 -7.138 -12.243 1.00 82.12 102 GLY A O 1
ATOM 831 N N . SER A 1 103 ? -5.411 -5.398 -13.597 1.00 74.19 103 SER A N 1
ATOM 832 C CA . SER A 1 103 ? -4.527 -5.824 -14.693 1.00 74.19 103 SER A CA 1
ATOM 833 C C . SER A 1 103 ? -3.028 -5.699 -14.382 1.00 74.19 103 SER A C 1
ATOM 835 O O . SER A 1 103 ? -2.195 -6.254 -15.101 1.00 74.19 103 SER A O 1
ATOM 837 N N . ALA A 1 104 ? -2.662 -4.974 -13.322 1.00 77.94 104 ALA A N 1
ATOM 838 C CA . ALA A 1 104 ? -1.275 -4.741 -12.942 1.00 77.94 104 ALA A CA 1
ATOM 839 C C . ALA A 1 104 ? -0.661 -5.943 -12.210 1.00 77.94 104 ALA A C 1
ATOM 841 O O . ALA A 1 104 ? -1.289 -6.580 -11.359 1.00 77.94 104 ALA A O 1
ATOM 842 N N . ARG A 1 105 ? 0.621 -6.218 -12.477 1.00 88.38 105 ARG A N 1
ATOM 843 C CA . ARG A 1 105 ? 1.370 -7.276 -11.788 1.00 88.38 105 ARG A CA 1
ATOM 844 C C . ARG A 1 105 ? 1.854 -6.767 -10.437 1.00 88.38 105 ARG A C 1
ATOM 846 O O . ARG A 1 105 ? 3.011 -6.374 -10.278 1.00 88.38 105 ARG A O 1
ATOM 853 N N . ILE A 1 106 ? 0.946 -6.786 -9.465 1.00 93.69 106 ILE A N 1
ATOM 854 C CA . ILE A 1 106 ? 1.249 -6.430 -8.079 1.00 93.69 106 ILE A CA 1
ATOM 855 C C . ILE A 1 106 ? 1.975 -7.599 -7.383 1.00 93.69 106 ILE A C 1
ATOM 857 O O . ILE A 1 106 ? 1.475 -8.725 -7.411 1.00 93.69 106 ILE A O 1
ATOM 861 N N . PRO A 1 107 ? 3.129 -7.361 -6.738 1.00 94.44 107 PRO A N 1
ATOM 862 C CA . PRO A 1 107 ? 3.854 -8.364 -5.962 1.00 94.44 107 PRO A CA 1
ATOM 863 C C . PRO A 1 107 ? 3.013 -8.976 -4.838 1.00 94.44 107 PRO A C 1
ATOM 865 O O . PRO A 1 107 ? 2.316 -8.258 -4.120 1.00 94.44 107 PRO A O 1
ATOM 868 N N . THR A 1 108 ? 3.156 -10.285 -4.615 1.00 94.19 108 THR A N 1
ATOM 869 C CA . THR A 1 108 ? 2.422 -11.036 -3.579 1.00 94.19 108 THR A CA 1
ATOM 870 C C . THR A 1 108 ? 2.557 -10.419 -2.189 1.00 94.19 108 THR A C 1
ATOM 872 O O . THR A 1 108 ? 1.568 -10.313 -1.472 1.00 94.19 108 THR A O 1
ATOM 875 N N . VAL A 1 109 ? 3.752 -9.938 -1.831 1.00 95.00 109 VAL A N 1
ATOM 876 C CA . VAL A 1 109 ? 3.987 -9.272 -0.540 1.00 95.00 109 VAL A CA 1
ATOM 877 C C . VAL A 1 109 ? 3.121 -8.021 -0.372 1.00 95.00 109 VAL A C 1
ATOM 879 O O . VAL A 1 109 ? 2.559 -7.804 0.693 1.00 95.00 109 VAL A O 1
ATOM 882 N N . ILE A 1 110 ? 2.925 -7.224 -1.424 1.00 95.75 110 ILE A N 1
ATOM 883 C CA . ILE A 1 110 ? 2.085 -6.018 -1.363 1.00 95.75 110 ILE A CA 1
ATOM 884 C C . ILE A 1 110 ? 0.610 -6.406 -1.272 1.00 95.75 110 ILE A C 1
ATOM 886 O O . ILE A 1 110 ? -0.124 -5.825 -0.475 1.00 95.75 110 ILE A O 1
ATOM 890 N N . LYS A 1 111 ? 0.184 -7.429 -2.028 1.00 95.62 111 LYS A N 1
ATOM 891 C CA . LYS A 1 111 ? -1.180 -7.974 -1.928 1.00 95.62 111 LYS A CA 1
ATOM 892 C C . LYS A 1 111 ? -1.495 -8.425 -0.501 1.00 95.62 111 LYS A C 1
ATOM 894 O O . LYS A 1 111 ? -2.544 -8.069 0.028 1.00 95.62 111 LYS A O 1
ATOM 899 N N . ALA A 1 112 ? -0.574 -9.159 0.127 1.00 95.31 112 ALA A N 1
ATOM 900 C CA . ALA A 1 112 ? -0.721 -9.640 1.497 1.00 95.31 112 ALA A CA 1
ATOM 901 C C . ALA A 1 112 ? -0.911 -8.482 2.489 1.00 95.31 112 ALA A C 1
ATOM 903 O O . ALA A 1 112 ? -1.852 -8.504 3.278 1.00 95.31 112 ALA A O 1
ATOM 904 N N . HIS A 1 113 ? -0.097 -7.428 2.392 1.00 97.12 113 HIS A N 1
ATOM 905 C CA . HIS A 1 113 ? -0.238 -6.247 3.246 1.00 97.12 113 HIS A CA 1
ATOM 906 C C . HIS A 1 113 ? -1.583 -5.534 3.062 1.00 97.12 113 HIS A C 1
ATOM 908 O O . HIS A 1 113 ? -2.234 -5.202 4.049 1.00 97.12 113 HIS A O 1
ATOM 914 N N . VAL A 1 114 ? -2.042 -5.346 1.820 1.00 96.44 114 VAL A N 1
ATOM 915 C CA . VAL A 1 114 ? -3.358 -4.739 1.543 1.00 96.44 114 VAL A CA 1
ATOM 916 C C . VAL A 1 114 ? -4.495 -5.576 2.142 1.00 96.44 114 VAL A C 1
ATOM 918 O O . VAL A 1 114 ? -5.385 -5.030 2.793 1.00 96.44 114 VAL A O 1
ATOM 921 N N . LEU A 1 115 ? -4.441 -6.903 1.991 1.00 95.06 115 LEU A N 1
ATOM 922 C CA . LEU A 1 115 ? -5.411 -7.827 2.590 1.00 95.06 115 LEU A CA 1
ATOM 923 C C . LEU A 1 115 ? -5.401 -7.763 4.122 1.00 95.06 115 LEU A C 1
ATOM 925 O O . LEU A 1 115 ? -6.462 -7.770 4.752 1.00 95.06 115 LEU A O 1
ATOM 929 N N . MET A 1 116 ? -4.216 -7.670 4.730 1.00 94.62 116 MET A N 1
ATOM 930 C CA . MET A 1 116 ? -4.075 -7.524 6.177 1.00 94.62 116 MET A CA 1
ATOM 931 C C . MET A 1 116 ? -4.675 -6.206 6.667 1.00 94.62 116 MET A C 1
ATOM 933 O O . MET A 1 116 ? -5.406 -6.228 7.651 1.00 94.62 116 MET A O 1
ATOM 937 N N . ILE A 1 117 ? -4.439 -5.087 5.973 1.00 94.31 117 ILE A N 1
ATOM 938 C CA . ILE A 1 117 ? -5.042 -3.787 6.312 1.00 94.31 117 ILE A CA 1
ATOM 939 C C . ILE A 1 117 ? -6.569 -3.887 6.284 1.00 94.31 117 ILE A C 1
ATOM 941 O O . ILE A 1 117 ? -7.212 -3.555 7.277 1.00 94.31 117 ILE A O 1
ATOM 945 N N . TYR A 1 118 ? -7.146 -4.402 5.193 1.00 93.31 118 TYR A N 1
ATOM 946 C CA . TYR A 1 118 ? -8.596 -4.591 5.071 1.00 93.31 118 TYR A CA 1
ATOM 947 C C . TYR A 1 118 ? -9.163 -5.447 6.214 1.00 93.31 118 TYR A C 1
ATOM 949 O O . TYR A 1 118 ? -10.129 -5.061 6.869 1.00 93.31 118 TYR A O 1
ATOM 957 N N . THR A 1 119 ? -8.516 -6.577 6.508 1.00 91.00 119 THR A N 1
ATOM 958 C CA . THR A 1 119 ? -8.945 -7.497 7.573 1.00 91.00 119 THR A CA 1
ATOM 959 C C . THR A 1 119 ? -8.869 -6.847 8.955 1.00 91.00 119 THR A C 1
ATOM 961 O O . THR A 1 119 ? -9.756 -7.029 9.786 1.00 91.00 119 THR A O 1
ATOM 964 N N . LEU A 1 120 ? -7.799 -6.098 9.223 1.00 89.88 120 LEU A N 1
ATOM 965 C CA . LEU A 1 120 ? -7.588 -5.416 10.497 1.00 89.88 120 LEU A CA 1
ATOM 966 C C . LEU A 1 120 ? -8.620 -4.308 10.720 1.00 89.88 120 LEU A C 1
ATOM 968 O O . LEU A 1 120 ? -9.186 -4.227 11.808 1.00 89.88 120 LEU A O 1
ATOM 972 N N . LEU A 1 121 ? -8.905 -3.508 9.692 1.00 88.31 121 LEU A N 1
ATOM 973 C CA . LEU A 1 121 ? -9.940 -2.477 9.756 1.00 88.31 121 LEU A CA 1
ATOM 974 C C . LEU A 1 121 ? -11.338 -3.083 9.911 1.00 88.31 121 LEU A C 1
ATOM 976 O O . LEU A 1 121 ? -12.108 -2.606 10.739 1.00 88.31 121 LEU A O 1
ATOM 980 N N . GLY A 1 122 ? -11.641 -4.170 9.190 1.00 85.31 122 GLY A N 1
ATOM 981 C CA . GLY A 1 122 ? -12.909 -4.896 9.315 1.00 85.31 122 GLY A CA 1
ATOM 982 C C . GLY A 1 122 ? -13.183 -5.352 10.749 1.00 85.31 122 GLY A C 1
ATOM 983 O O . GLY A 1 122 ? -14.245 -5.061 11.295 1.00 85.31 122 GLY A O 1
ATOM 984 N N . LYS A 1 123 ? -12.181 -5.958 11.399 1.00 83.44 123 LYS A N 1
ATOM 985 C CA . LYS A 1 123 ? -12.258 -6.364 12.814 1.00 83.44 123 LYS A CA 1
ATOM 986 C C . LYS A 1 123 ? -12.448 -5.194 13.779 1.00 83.44 123 LYS A C 1
ATOM 988 O O . LYS A 1 123 ? -13.015 -5.386 14.845 1.00 83.44 123 LYS A O 1
ATOM 993 N N . ALA A 1 124 ? -11.947 -4.011 13.437 1.00 77.88 124 ALA A N 1
ATOM 994 C CA . ALA A 1 124 ? -12.017 -2.829 14.292 1.00 77.88 124 ALA A CA 1
ATOM 995 C C . ALA A 1 124 ? -13.344 -2.062 14.178 1.00 77.88 124 ALA A C 1
ATOM 997 O O . ALA A 1 124 ? -13.641 -1.225 15.025 1.00 77.88 124 ALA A O 1
ATOM 998 N N . SER A 1 125 ? -14.121 -2.311 13.122 1.00 72.44 125 SER A N 1
ATOM 999 C CA . SER A 1 125 ? -15.349 -1.571 12.823 1.00 72.44 125 SER A CA 1
ATOM 1000 C C . SER A 1 125 ? -16.628 -2.239 13.331 1.00 72.44 125 SER A C 1
ATOM 1002 O O . SER A 1 125 ? -17.693 -1.673 13.100 1.00 72.44 125 SER A O 1
ATOM 1004 N N . ASP A 1 126 ? -16.566 -3.426 13.947 1.00 65.94 126 ASP A N 1
ATOM 1005 C CA . ASP A 1 126 ? -17.757 -4.221 14.306 1.00 65.94 126 ASP A CA 1
ATOM 1006 C C . ASP A 1 126 ? -18.757 -4.396 13.139 1.00 65.94 126 ASP A C 1
ATOM 1008 O O . ASP A 1 126 ? -19.954 -4.595 13.342 1.00 65.94 126 ASP A O 1
ATOM 1012 N N . LYS A 1 127 ? -18.289 -4.372 11.878 1.00 49.59 127 LYS A N 1
ATOM 1013 C CA . LYS A 1 127 ? -19.091 -4.936 10.786 1.00 49.59 127 LYS A CA 1
ATOM 1014 C C . LYS A 1 127 ? -19.083 -6.450 11.020 1.00 49.59 127 LYS A C 1
ATOM 1016 O O . LYS A 1 127 ? -17.995 -7.033 10.965 1.00 49.59 127 LYS A O 1
ATOM 1021 N N . PRO A 1 128 ? -20.230 -7.115 11.265 1.00 40.16 128 PRO A N 1
ATOM 1022 C CA . PRO A 1 128 ? -20.263 -8.562 11.168 1.00 40.16 128 PRO A CA 1
ATOM 1023 C C . PRO A 1 128 ? -19.767 -8.886 9.763 1.00 40.16 128 PRO A C 1
ATOM 1025 O O . PRO A 1 128 ? -20.334 -8.418 8.775 1.00 40.16 128 PRO A O 1
ATOM 1028 N N . HIS A 1 129 ? -18.653 -9.610 9.665 1.00 43.00 129 HIS A N 1
ATOM 1029 C CA . HIS A 1 129 ? -18.299 -10.253 8.416 1.00 43.00 129 HIS A CA 1
ATOM 1030 C C . HIS A 1 129 ? -19.485 -11.149 8.092 1.00 43.00 129 HIS A C 1
ATOM 1032 O O . HIS A 1 129 ? -19.666 -12.187 8.726 1.00 43.00 129 HIS A O 1
ATOM 1038 N N . THR A 1 130 ? -20.338 -10.715 7.168 1.00 37.66 130 THR A N 1
ATOM 1039 C CA . THR A 1 130 ? -21.311 -11.592 6.546 1.00 37.66 130 THR A CA 1
ATOM 1040 C C . THR A 1 130 ? -20.478 -12.626 5.817 1.00 37.66 130 THR A C 1
ATOM 1042 O O . THR A 1 130 ? -19.988 -12.414 4.709 1.00 37.66 130 THR A O 1
ATOM 1045 N N . SER A 1 131 ? -20.229 -13.723 6.519 1.00 36.84 131 SER A N 1
ATOM 1046 C CA . SER A 1 131 ? -19.869 -15.000 5.957 1.00 36.84 131 SER A CA 1
ATOM 1047 C C . SER A 1 131 ? -20.886 -15.269 4.855 1.00 36.84 131 SER A C 1
ATOM 1049 O O . SER A 1 131 ? -22.013 -15.668 5.135 1.00 36.84 131 SER A O 1
ATOM 1051 N N . MET A 1 132 ? -20.519 -15.012 3.601 1.00 35.91 132 MET A N 1
ATOM 1052 C CA . MET A 1 132 ? -21.168 -15.668 2.473 1.00 35.91 132 MET A CA 1
ATOM 1053 C C . MET A 1 132 ? -20.745 -17.138 2.526 1.00 35.91 132 MET A C 1
ATOM 1055 O O . MET A 1 132 ? -19.805 -17.572 1.869 1.00 35.91 132 MET A O 1
ATOM 1059 N N . LEU A 1 133 ? -21.408 -17.864 3.421 1.00 36.75 133 LEU A N 1
ATOM 1060 C CA . LEU A 1 133 ? -21.725 -19.272 3.281 1.00 36.75 133 LEU A CA 1
ATOM 1061 C C . LEU A 1 133 ? -23.241 -19.322 3.091 1.00 36.75 133 LEU A C 1
ATOM 1063 O O . LEU A 1 133 ? -23.989 -19.488 4.052 1.00 36.75 133 LEU A O 1
ATOM 1067 N N . LEU A 1 134 ? -23.664 -19.094 1.852 1.00 35.56 134 LEU A N 1
ATOM 1068 C CA . LEU A 1 134 ? -24.897 -19.620 1.277 1.00 35.56 134 LEU A CA 1
ATOM 1069 C C . LEU A 1 134 ? -24.547 -20.137 -0.115 1.00 35.56 134 LEU A C 1
ATOM 1071 O O . LEU A 1 134 ? -23.863 -19.384 -0.845 1.00 35.56 134 LEU A O 1
#

pLDDT: mean 87.21, std 15.79, range [35.56, 98.38]

Radius of gyration: 17.41 Å; chains: 1; bounding box: 44×32×53 Å

Organism: Pyrolobus fumarii (strain DSM 11204 / 1A) (NCBI:txid694429)

Secondary structure (DSSP, 8-state):
--TTHHHHHHHHHHHHHHHHHHHHHHHHHHHHHHHHHHHS--HHHHHHHHHHHHHHHHHHHHHHHHHHHHHHHHHS-GGGHHHHHHHHHHHHHHHHHHHHHSSS---HHHHHHHHHHHHHHHHHTT--------

Sequence (134 aa):
MNLAVYPLISKLEGIERELEKLYQNYQSRLKMVESKLRDNYNPMLEREASNISTILTVISQALSIIRRAKSYVADTPPELLHLKFSTLIDEAEKLRDKVLYGSARIPTVIKAHVLMIYTLLGKASDKPHTSMLL